Protein AF-A0A438CST8-F1 (afdb_monomer_lite)

Sequence (110 aa):
MMNRGGGPSGIIVVIDRVPDASHPIHGHYKLYILYFTDLRLNQPRYATLPNIMKAKSKVIKKFIPQELNVDIKFDLEVVQVTEPPKRKAGVIVSSVDELIDKLKNEAHVI

InterPro domains:
  IPR012255 Electron transfer flavoprotein, beta subunit [PTHR21294] (37-109)
  IPR014729 Rossmann-like alpha/beta/alpha sandwich fold [G3DSA:3.40.50.620] (28-108)

Radius of gyration: 27.05 Å; chains: 1; bounding box: 56×68×62 Å

Organism: Vitis vinifera (NCBI:txid29760)

Structure (mmCIF, N/CA/C/O backbone):
data_AF-A0A438CST8-F1
#
_entry.id   AF-A0A438CST8-F1
#
loop_
_atom_site.group_PDB
_atom_site.id
_atom_site.type_symbol
_atom_site.label_atom_id
_atom_site.label_alt_id
_atom_site.label_comp_id
_atom_site.label_asym_id
_atom_site.label_entity_id
_atom_site.label_seq_id
_atom_site.pdbx_PDB_ins_code
_atom_site.Cartn_x
_atom_site.Cartn_y
_atom_site.Cartn_z
_atom_site.occupancy
_atom_site.B_iso_or_equiv
_atom_site.auth_seq_id
_atom_site.auth_comp_id
_atom_site.auth_asym_id
_atom_site.auth_atom_id
_atom_site.pdbx_PDB_model_num
ATOM 1 N N . MET A 1 1 ? -28.131 49.449 -5.131 1.00 43.31 1 MET A N 1
ATOM 2 C CA . MET A 1 1 ? -28.987 48.433 -4.489 1.00 43.31 1 MET A CA 1
ATOM 3 C C . MET A 1 1 ? -28.836 47.127 -5.265 1.00 43.31 1 MET A C 1
ATOM 5 O O . MET A 1 1 ? -29.626 46.854 -6.150 1.00 43.31 1 MET A O 1
ATOM 9 N N . MET A 1 2 ? -27.774 46.359 -5.000 1.00 39.09 2 MET A N 1
ATOM 10 C CA . MET A 1 2 ? -27.639 44.980 -5.485 1.00 39.09 2 MET A CA 1
ATOM 11 C C . MET A 1 2 ? -27.112 44.139 -4.329 1.00 39.09 2 MET A C 1
ATOM 13 O O . MET A 1 2 ? -26.002 44.329 -3.836 1.00 39.09 2 MET A O 1
ATOM 17 N N . ASN A 1 3 ? -28.003 43.283 -3.860 1.00 36.22 3 ASN A N 1
ATOM 18 C CA . ASN A 1 3 ? -27.911 42.480 -2.662 1.00 36.22 3 ASN A CA 1
ATOM 19 C C . ASN A 1 3 ? -26.901 41.345 -2.908 1.00 36.22 3 ASN A C 1
ATOM 21 O O . ASN A 1 3 ? -27.216 40.389 -3.615 1.00 36.22 3 ASN A O 1
ATOM 25 N N . ARG A 1 4 ? -25.675 41.443 -2.371 1.00 46.41 4 ARG A N 1
ATOM 26 C CA . ARG A 1 4 ? -24.790 40.271 -2.280 1.00 46.41 4 ARG A CA 1
ATOM 27 C C . ARG A 1 4 ? -25.278 39.440 -1.101 1.00 46.41 4 ARG A C 1
ATOM 29 O O . ARG A 1 4 ? -24.861 39.656 0.032 1.00 46.41 4 ARG A O 1
ATOM 36 N N . GLY A 1 5 ? -26.229 38.556 -1.392 1.00 35.47 5 GLY A N 1
ATOM 37 C CA . GLY A 1 5 ? -26.762 37.597 -0.439 1.00 35.47 5 GLY A CA 1
ATOM 38 C C . GLY A 1 5 ? -25.631 36.797 0.199 1.00 35.47 5 GLY A C 1
ATOM 39 O O . GLY A 1 5 ? -24.718 36.333 -0.487 1.00 35.47 5 GLY A O 1
ATOM 40 N N . GLY A 1 6 ? -25.699 36.668 1.523 1.00 44.12 6 GLY A N 1
ATOM 41 C CA . GLY A 1 6 ? -24.841 35.780 2.289 1.00 44.12 6 GLY A CA 1
ATOM 42 C C . GLY A 1 6 ? -25.015 34.347 1.798 1.00 44.12 6 GLY A C 1
ATOM 43 O O . GLY A 1 6 ? -26.040 33.716 2.047 1.00 44.12 6 GLY A O 1
ATOM 44 N N . GLY A 1 7 ? -24.018 33.851 1.068 1.00 41.56 7 GLY A N 1
ATOM 45 C CA . GLY A 1 7 ? -23.867 32.429 0.791 1.00 41.56 7 GLY A CA 1
ATOM 46 C C . GLY A 1 7 ? -23.420 31.700 2.061 1.00 41.56 7 GLY A C 1
ATOM 47 O O . GLY A 1 7 ? -22.766 32.311 2.910 1.00 41.56 7 GLY A O 1
ATOM 48 N N . PRO A 1 8 ? -23.779 30.417 2.229 1.00 43.62 8 PRO A N 1
ATOM 49 C CA . PRO A 1 8 ? -23.496 29.688 3.454 1.00 43.62 8 PRO A CA 1
ATOM 50 C C . PRO A 1 8 ? -21.989 29.678 3.713 1.00 43.62 8 PRO A C 1
ATOM 52 O O . PRO A 1 8 ? -21.201 29.335 2.834 1.00 43.62 8 PRO A O 1
ATOM 55 N N . SER A 1 9 ? -21.616 30.027 4.941 1.00 42.53 9 SER A N 1
ATOM 56 C CA . SER A 1 9 ? -20.288 29.916 5.550 1.00 42.53 9 SER A CA 1
ATOM 57 C C . SER A 1 9 ? -19.856 28.447 5.697 1.00 42.53 9 SER A C 1
ATOM 59 O O . SER A 1 9 ? -19.528 27.967 6.779 1.00 42.53 9 SER A O 1
ATOM 61 N N . GLY A 1 10 ? -19.917 27.688 4.604 1.00 50.03 10 GLY A N 1
ATOM 62 C CA . GLY A 1 10 ? -19.466 26.310 4.522 1.00 50.03 10 GLY A CA 1
ATOM 63 C C . GLY A 1 10 ? -18.013 26.270 4.076 1.00 50.03 10 GLY A C 1
ATOM 64 O O . GLY A 1 10 ? -17.657 26.861 3.061 1.00 50.03 10 GLY A O 1
ATOM 65 N N . ILE A 1 11 ? -17.176 25.556 4.823 1.00 51.94 11 ILE A N 1
ATOM 66 C CA . ILE A 1 11 ? -15.811 25.220 4.415 1.00 51.94 11 ILE A CA 1
ATOM 67 C C . ILE A 1 11 ? -15.907 24.405 3.117 1.00 51.94 11 ILE A C 1
ATOM 69 O O . ILE A 1 11 ? -16.395 23.274 3.127 1.00 51.94 11 ILE A O 1
ATOM 73 N N . ILE A 1 12 ? -15.488 24.997 1.999 1.00 54.03 12 ILE A N 1
ATOM 74 C CA . ILE A 1 12 ? -15.359 24.314 0.711 1.00 54.03 12 ILE A CA 1
ATOM 75 C C . ILE A 1 12 ? -13.980 23.660 0.689 1.00 54.03 12 ILE A C 1
ATOM 77 O O . ILE A 1 12 ? -12.970 24.348 0.828 1.00 54.03 12 ILE A O 1
ATOM 81 N N . VAL A 1 13 ? -13.935 22.340 0.512 1.00 60.34 13 VAL A N 1
ATOM 82 C CA . VAL A 1 13 ? -12.678 21.605 0.324 1.00 60.34 13 VAL A CA 1
ATOM 83 C C . VAL A 1 13 ? -12.491 21.383 -1.175 1.00 60.34 13 VAL A C 1
ATOM 85 O O . VAL A 1 13 ? -13.360 20.801 -1.826 1.00 60.34 13 VAL A O 1
ATOM 88 N N . VAL A 1 14 ? -11.387 21.897 -1.720 1.00 59.69 14 VAL A N 1
ATOM 89 C CA . VAL A 1 14 ? -10.975 21.680 -3.115 1.00 59.69 14 VAL A CA 1
ATOM 90 C C . VAL A 1 14 ? -10.050 20.475 -3.143 1.00 59.69 14 VAL A C 1
ATOM 92 O O . VAL A 1 14 ? -9.110 20.407 -2.352 1.00 59.69 14 VAL A O 1
ATOM 95 N N . ILE A 1 15 ? -10.345 19.512 -4.01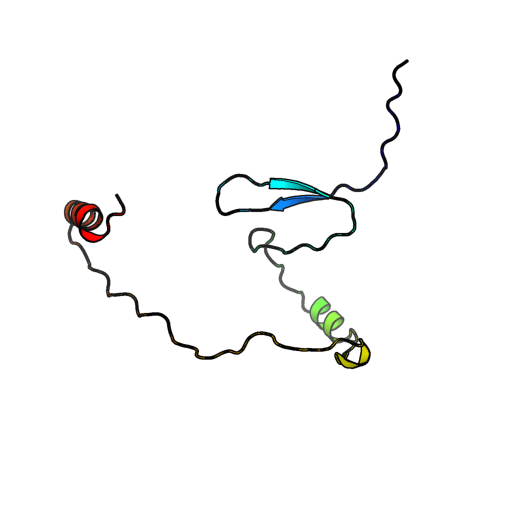3 1.00 67.06 15 ILE A N 1
ATOM 96 C CA . ILE A 1 15 ? -9.544 18.294 -4.149 1.00 67.06 15 ILE A CA 1
ATOM 97 C C . ILE A 1 15 ? -9.284 18.032 -5.615 1.00 67.06 15 ILE A C 1
ATOM 99 O O . ILE A 1 15 ? -10.224 17.957 -6.411 1.00 67.06 15 ILE A O 1
ATOM 103 N N . ASP A 1 16 ? -8.010 17.810 -5.911 1.00 64.75 16 ASP A N 1
ATOM 104 C CA . ASP A 1 16 ? -7.533 17.474 -7.237 1.00 64.75 16 ASP A CA 1
ATOM 105 C C . ASP A 1 16 ? -7.496 15.959 -7.396 1.00 64.75 16 ASP A C 1
ATOM 107 O O . ASP A 1 16 ? -6.772 15.249 -6.690 1.00 64.75 16 ASP A O 1
ATOM 111 N N . ARG A 1 17 ? -8.289 15.445 -8.338 1.00 65.62 17 ARG A N 1
ATOM 112 C CA . ARG A 1 17 ? -8.091 14.081 -8.837 1.00 65.62 17 ARG A CA 1
ATOM 113 C C . ARG A 1 17 ? -7.062 14.116 -9.953 1.00 65.62 17 ARG A C 1
ATOM 115 O O . ARG A 1 17 ? -7.153 14.967 -10.836 1.00 65.62 17 ARG A O 1
ATOM 122 N N . VAL A 1 18 ? -6.134 13.164 -9.931 1.00 62.09 18 VAL A N 1
ATOM 123 C CA . VAL A 1 18 ? -5.123 12.987 -10.976 1.00 62.09 18 VAL A CA 1
ATOM 124 C C . VAL A 1 18 ? -5.538 11.815 -11.871 1.00 62.09 18 VAL A C 1
ATOM 126 O O . VAL A 1 18 ? -5.250 10.671 -11.526 1.00 62.09 18 VAL A O 1
ATOM 129 N N . PRO A 1 19 ? -6.255 12.050 -12.983 1.00 64.12 19 PRO A N 1
ATOM 130 C CA . PRO A 1 19 ? -6.379 11.054 -14.041 1.00 64.12 19 PRO A CA 1
ATOM 131 C C . PRO A 1 19 ? -5.065 10.944 -14.833 1.00 64.12 19 PRO A C 1
ATOM 133 O O . PRO A 1 19 ? -4.218 11.838 -14.775 1.00 64.12 19 PRO A O 1
ATOM 136 N N . ASP A 1 20 ? -4.926 9.877 -15.622 1.00 61.09 20 ASP A N 1
ATOM 137 C CA . ASP A 1 20 ? -3.741 9.565 -16.442 1.00 61.09 20 ASP A CA 1
ATOM 138 C C . ASP A 1 20 ? -3.327 10.672 -17.441 1.00 61.09 20 ASP A C 1
ATOM 140 O O . ASP A 1 20 ? -2.235 10.623 -18.003 1.00 61.09 20 ASP A O 1
ATOM 144 N N . ALA A 1 21 ? -4.149 11.709 -17.637 1.00 53.53 21 ALA A N 1
ATOM 145 C CA . ALA A 1 21 ? -3.878 12.832 -18.527 1.00 53.53 21 ALA A CA 1
ATOM 146 C C . ALA A 1 21 ? -3.952 14.181 -17.790 1.00 53.53 21 ALA A C 1
ATOM 148 O O . ALA A 1 21 ? -5.038 14.711 -17.584 1.00 53.53 21 ALA A O 1
ATOM 149 N N . SER A 1 22 ? -2.771 14.696 -17.418 1.00 55.72 22 SER A N 1
ATOM 150 C CA . SER A 1 22 ? -2.297 16.098 -17.280 1.00 55.72 22 SER A CA 1
ATOM 151 C C . SER A 1 22 ? -3.154 17.223 -16.666 1.00 55.72 22 SER A C 1
ATOM 153 O O . SER A 1 22 ? -2.586 18.267 -16.351 1.00 55.72 22 SER A O 1
ATOM 155 N N . HIS A 1 23 ? -4.456 17.065 -16.445 1.00 57.12 23 HIS A N 1
ATOM 156 C CA . HIS A 1 23 ? -5.338 18.120 -15.956 1.00 57.12 23 HIS A CA 1
ATOM 157 C C . HIS A 1 23 ? -5.975 17.701 -14.628 1.00 57.12 23 HIS A C 1
ATOM 159 O O . HIS A 1 23 ? -6.839 16.819 -14.617 1.00 57.12 23 HIS A O 1
ATOM 165 N N . PRO A 1 24 ? -5.577 18.321 -13.500 1.00 61.91 24 PRO A N 1
ATOM 166 C CA . PRO A 1 24 ? -6.266 18.109 -12.240 1.00 61.91 24 PRO A CA 1
ATOM 167 C C . PRO A 1 24 ? -7.713 18.592 -12.364 1.00 61.91 24 PRO A C 1
ATOM 169 O O . PRO A 1 24 ? -7.990 19.744 -12.716 1.00 61.91 24 PRO A O 1
ATOM 172 N N . ILE A 1 25 ? -8.651 17.687 -12.091 1.00 64.06 25 ILE A N 1
ATOM 173 C CA . ILE A 1 25 ? -10.071 18.026 -12.047 1.00 64.06 25 ILE A CA 1
ATOM 174 C C . ILE A 1 25 ? -10.341 18.596 -10.658 1.00 64.06 25 ILE A C 1
ATOM 176 O O . ILE A 1 25 ? -10.328 17.855 -9.672 1.00 64.06 25 ILE A O 1
ATOM 180 N N . HIS A 1 26 ? -10.590 19.902 -10.598 1.00 65.38 26 HIS A N 1
ATOM 181 C CA . HIS A 1 26 ? -10.902 20.603 -9.360 1.00 65.38 26 HIS A CA 1
ATOM 182 C C . HIS A 1 26 ? -12.383 20.405 -9.038 1.00 65.38 26 HIS A C 1
ATOM 184 O O . HIS A 1 26 ? -13.262 20.933 -9.723 1.00 65.38 26 HIS A O 1
ATOM 190 N N . GLY A 1 27 ? -12.673 19.623 -8.002 1.00 67.69 27 GLY A N 1
ATOM 191 C CA . GLY A 1 27 ? -14.031 19.481 -7.486 1.00 67.69 27 GLY A CA 1
ATOM 192 C C . GLY A 1 27 ? -14.239 20.341 -6.245 1.00 67.69 27 GLY A C 1
ATOM 193 O O . GLY A 1 27 ? -13.449 20.272 -5.304 1.00 67.69 27 GLY A O 1
ATOM 194 N N . HIS A 1 28 ? -15.317 21.125 -6.225 1.00 71.38 28 HIS A N 1
ATOM 195 C CA . HIS A 1 28 ? -15.813 21.754 -5.005 1.00 71.38 28 HIS A CA 1
ATOM 196 C C . HIS A 1 28 ? -16.796 20.818 -4.338 1.00 71.38 28 HIS A C 1
ATOM 198 O O . HIS A 1 28 ? -17.794 20.426 -4.947 1.00 71.38 28 HIS A O 1
ATOM 204 N N . TYR A 1 29 ? -16.549 20.507 -3.073 1.00 73.75 29 TYR A N 1
ATOM 205 C CA . TYR A 1 29 ? -17.431 19.600 -2.383 1.00 73.75 29 TYR A CA 1
ATOM 206 C C . TYR A 1 29 ? -17.783 20.033 -0.954 1.00 73.75 29 TYR A C 1
ATOM 208 O O . TYR A 1 29 ? -17.048 20.767 -0.290 1.00 73.75 29 TYR A O 1
ATOM 216 N N . LYS A 1 30 ? -18.956 19.578 -0.494 1.00 75.62 30 LYS A N 1
ATOM 217 C CA . LYS A 1 30 ? -19.534 19.881 0.823 1.00 75.62 30 LYS A CA 1
ATOM 218 C C . LYS A 1 30 ? -19.030 18.882 1.869 1.00 75.62 30 LYS A C 1
ATOM 220 O O . LYS A 1 30 ? -18.963 17.705 1.578 1.00 75.62 30 LYS A O 1
ATOM 225 N N . LEU A 1 31 ? -18.766 19.346 3.090 1.00 75.06 31 LEU A N 1
ATOM 226 C CA . LEU A 1 31 ? -18.019 18.703 4.191 1.00 75.06 31 LEU A CA 1
ATOM 227 C C . LEU A 1 31 ? -18.105 17.165 4.415 1.00 75.06 31 LEU A C 1
ATOM 229 O O . LEU A 1 31 ? -17.158 16.608 4.962 1.00 75.06 31 LEU A O 1
ATOM 233 N N . TYR A 1 32 ? -19.175 16.460 4.029 1.00 80.19 32 TYR A N 1
ATOM 234 C CA . TYR A 1 32 ? -19.325 15.013 4.264 1.00 80.19 32 TYR A CA 1
ATOM 235 C C . TYR A 1 32 ? -19.046 14.194 3.005 1.00 80.19 32 TYR A C 1
ATOM 237 O O . TYR A 1 32 ? -19.925 14.056 2.154 1.00 80.19 32 TYR A O 1
ATOM 245 N N . ILE A 1 33 ? -17.822 13.666 2.883 1.00 82.31 33 ILE A N 1
ATOM 246 C CA . ILE A 1 33 ? -17.353 12.969 1.674 1.00 82.31 33 ILE A CA 1
ATOM 247 C C . ILE A 1 33 ? -16.359 11.875 2.024 1.00 82.31 33 ILE A C 1
ATOM 249 O O . ILE A 1 33 ? -15.580 11.998 2.968 1.00 82.31 33 ILE A O 1
ATOM 253 N N . LEU A 1 34 ? -16.375 10.826 1.208 1.00 77.81 34 LEU A N 1
ATOM 254 C CA . LEU A 1 34 ? -15.371 9.777 1.186 1.00 77.81 34 LEU A CA 1
ATOM 255 C C . LEU A 1 34 ? -14.241 10.130 0.206 1.00 77.81 34 LEU A C 1
ATOM 257 O O . LEU A 1 34 ? -14.492 10.362 -0.978 1.00 77.81 34 LEU A O 1
ATOM 261 N N . TYR A 1 35 ? -12.999 10.120 0.688 1.00 81.56 35 TYR A N 1
ATOM 262 C CA . TYR A 1 35 ? -11.812 10.390 -0.123 1.00 81.56 35 TYR A CA 1
ATOM 263 C C . TYR A 1 35 ? -10.901 9.166 -0.188 1.00 81.56 35 TYR A C 1
ATOM 265 O O . TYR A 1 35 ? -10.655 8.514 0.825 1.00 81.56 35 TYR A O 1
ATOM 273 N N . PHE A 1 36 ? -10.356 8.907 -1.374 1.00 79.25 36 PHE A N 1
ATOM 274 C CA . PHE A 1 36 ? -9.232 7.998 -1.577 1.00 79.25 36 PHE A CA 1
ATOM 275 C C . PHE A 1 36 ? -7.985 8.844 -1.816 1.00 79.25 36 PHE A C 1
ATOM 277 O O . PHE A 1 36 ? -8.026 9.801 -2.589 1.00 79.25 36 PHE A O 1
ATOM 284 N N . THR A 1 37 ? -6.895 8.528 -1.122 1.00 83.50 37 THR A N 1
ATOM 285 C CA . THR A 1 37 ? -5.643 9.285 -1.212 1.00 83.50 37 THR A CA 1
ATOM 286 C C . THR A 1 37 ? -4.646 8.556 -2.097 1.00 83.50 37 THR A C 1
ATOM 288 O O . THR A 1 37 ? -4.373 7.380 -1.865 1.00 83.50 37 THR A O 1
ATOM 291 N N . ASP A 1 38 ? -4.078 9.268 -3.067 1.00 83.81 38 ASP A N 1
ATOM 292 C CA . ASP A 1 38 ? -2.953 8.793 -3.873 1.00 83.81 38 ASP A CA 1
ATOM 293 C C . ASP A 1 38 ? -1.602 9.079 -3.185 1.00 83.81 38 ASP A C 1
ATOM 295 O O . ASP A 1 38 ? -1.504 9.943 -2.307 1.00 83.81 38 ASP A O 1
ATOM 299 N N . LEU A 1 39 ? -0.543 8.380 -3.602 1.00 85.31 39 LEU A N 1
ATOM 300 C CA . LEU A 1 39 ? 0.818 8.535 -3.073 1.00 85.31 39 LEU A CA 1
ATOM 301 C C . LEU A 1 39 ? 1.389 9.947 -3.249 1.00 85.31 39 LEU A C 1
ATOM 303 O O . LEU A 1 39 ? 2.224 10.376 -2.456 1.00 85.31 39 LEU A O 1
ATOM 307 N N . ARG A 1 40 ? 0.951 10.687 -4.271 1.00 83.50 40 ARG A N 1
ATOM 308 C CA . ARG A 1 40 ? 1.452 12.042 -4.557 1.00 83.50 40 ARG A CA 1
ATOM 309 C C . ARG A 1 40 ? 0.923 13.101 -3.585 1.00 83.50 40 ARG A C 1
ATOM 311 O O . ARG A 1 40 ? 1.362 14.245 -3.648 1.00 83.50 40 ARG A O 1
ATOM 318 N N . LEU A 1 41 ? -0.004 12.736 -2.696 1.00 85.62 41 LEU A N 1
ATOM 319 C CA . LEU A 1 41 ? -0.647 13.671 -1.776 1.00 85.62 41 LEU A CA 1
ATOM 320 C C . LEU A 1 41 ? 0.306 14.190 -0.691 1.00 85.62 41 LEU A C 1
ATOM 322 O O . LEU A 1 41 ? 0.286 15.376 -0.369 1.00 85.62 41 LEU A O 1
ATOM 326 N N . ASN A 1 42 ? 1.096 13.309 -0.074 1.00 87.81 42 ASN A N 1
ATOM 327 C CA . ASN A 1 42 ? 2.026 13.686 0.987 1.00 87.81 42 ASN A CA 1
ATOM 328 C C . ASN A 1 42 ? 3.183 12.687 1.129 1.00 87.81 42 ASN A C 1
ATOM 330 O O . ASN A 1 42 ? 3.160 11.589 0.584 1.00 87.81 42 ASN A O 1
ATOM 334 N N . GLN A 1 43 ? 4.191 13.073 1.911 1.00 89.31 43 GLN A N 1
ATOM 335 C CA . GLN A 1 43 ? 5.214 12.159 2.413 1.00 89.31 43 GLN A CA 1
ATOM 336 C C . GLN A 1 43 ? 4.868 11.778 3.863 1.00 89.31 43 GLN A C 1
ATOM 338 O O . GLN A 1 43 ? 4.853 12.660 4.731 1.00 89.31 43 GLN A O 1
ATOM 343 N N . PRO A 1 44 ? 4.566 10.499 4.161 1.00 91.94 44 PRO A N 1
ATOM 344 C CA . PRO A 1 44 ? 4.215 10.076 5.512 1.00 91.94 44 PRO A CA 1
ATOM 345 C C . PRO A 1 44 ? 5.347 10.354 6.508 1.00 91.94 44 PRO A C 1
ATOM 347 O O . PRO A 1 44 ? 6.497 9.979 6.290 1.00 91.94 44 PRO A O 1
ATOM 350 N N . ARG A 1 45 ? 5.023 10.994 7.636 1.00 94.00 45 ARG A N 1
ATOM 351 C CA . ARG A 1 45 ? 6.003 11.261 8.701 1.00 94.00 45 ARG A CA 1
ATOM 352 C C . ARG A 1 45 ? 6.307 10.008 9.523 1.00 94.00 45 ARG A C 1
ATOM 354 O O . ARG A 1 45 ? 5.406 9.224 9.822 1.00 94.00 45 ARG A O 1
ATOM 361 N N . TYR A 1 46 ? 7.541 9.894 10.009 1.00 94.00 46 TYR A N 1
ATOM 362 C CA . TYR A 1 46 ? 7.897 8.884 11.006 1.00 94.00 46 TYR A CA 1
ATOM 363 C C . TYR A 1 46 ? 7.204 9.160 12.346 1.00 94.00 46 TYR A C 1
ATOM 365 O O . TYR A 1 46 ? 7.189 10.287 12.850 1.00 94.00 46 TYR A O 1
ATOM 373 N N . ALA A 1 47 ? 6.617 8.120 12.938 1.00 93.06 47 ALA A N 1
ATOM 374 C CA . ALA A 1 47 ? 6.028 8.208 14.266 1.00 93.06 47 ALA A CA 1
ATOM 375 C C . ALA A 1 47 ? 7.132 8.252 15.332 1.00 93.06 47 ALA A C 1
ATOM 377 O O . ALA A 1 47 ? 8.029 7.415 15.353 1.00 93.06 47 ALA A O 1
ATOM 378 N N . THR A 1 48 ? 7.053 9.214 16.250 1.00 94.06 48 THR A N 1
ATOM 379 C CA . THR A 1 48 ? 7.992 9.304 17.373 1.00 94.06 48 THR A CA 1
ATOM 380 C C . THR A 1 48 ? 7.693 8.227 18.420 1.00 94.06 48 THR A C 1
ATOM 382 O O . THR A 1 48 ? 6.534 7.858 18.629 1.00 94.06 48 THR A O 1
ATOM 385 N N . LEU A 1 49 ? 8.722 7.757 19.134 1.00 93.00 49 LEU A N 1
ATOM 386 C CA . LEU A 1 49 ? 8.578 6.745 20.192 1.00 93.00 49 LEU A CA 1
ATOM 387 C C . LEU A 1 49 ? 7.484 7.086 21.233 1.00 93.00 49 LEU A C 1
ATOM 389 O O . LEU A 1 49 ? 6.675 6.206 21.540 1.00 93.00 49 LEU A O 1
ATOM 393 N N . PRO A 1 50 ? 7.346 8.343 21.712 1.00 93.31 50 PRO A N 1
ATOM 394 C CA . PRO A 1 50 ? 6.252 8.714 22.611 1.00 93.31 50 PRO A CA 1
ATOM 395 C C . PRO A 1 50 ? 4.860 8.526 21.993 1.00 93.31 50 PRO A C 1
ATOM 397 O O . PRO A 1 50 ? 3.926 8.112 22.681 1.00 93.31 50 PRO A O 1
ATOM 400 N N . ASN A 1 51 ? 4.702 8.804 20.695 1.00 93.88 51 ASN A N 1
ATOM 401 C CA . ASN A 1 51 ? 3.431 8.619 19.994 1.00 93.88 51 ASN A CA 1
ATOM 402 C C . ASN A 1 51 ? 3.108 7.137 19.785 1.00 93.88 5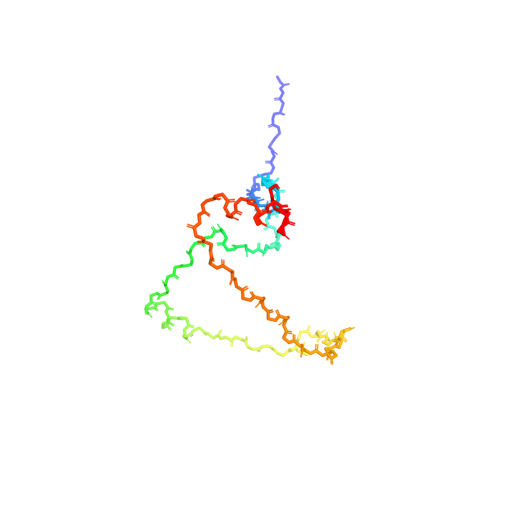1 ASN A C 1
ATOM 404 O O . ASN A 1 51 ? 1.943 6.757 19.889 1.00 93.88 51 ASN A O 1
ATOM 408 N N . ILE A 1 52 ? 4.125 6.301 19.565 1.00 93.81 52 ILE A N 1
ATOM 409 C CA . ILE A 1 52 ? 3.968 4.845 19.459 1.00 93.81 52 ILE A CA 1
ATOM 410 C C . ILE A 1 52 ? 3.492 4.261 20.798 1.00 93.81 52 ILE A C 1
ATOM 412 O O . ILE A 1 52 ? 2.527 3.498 20.823 1.00 93.81 52 ILE A O 1
ATOM 416 N N . MET A 1 53 ? 4.093 4.670 21.922 1.00 94.75 53 MET A N 1
ATOM 417 C CA . MET A 1 53 ? 3.654 4.236 23.258 1.00 94.75 53 MET A CA 1
ATOM 418 C C . MET A 1 53 ? 2.213 4.670 23.557 1.00 94.75 53 MET A C 1
ATOM 420 O O . MET A 1 53 ? 1.398 3.850 23.976 1.00 94.75 53 MET A O 1
ATOM 424 N N . LYS A 1 54 ? 1.859 5.928 23.257 1.00 91.81 54 LYS A N 1
ATOM 425 C CA . LYS A 1 54 ? 0.478 6.426 23.394 1.00 91.81 54 LYS A CA 1
ATOM 426 C C . LYS A 1 54 ? -0.515 5.658 22.521 1.00 91.81 54 LYS A C 1
ATOM 428 O O . LYS A 1 54 ? -1.634 5.414 22.958 1.00 91.81 54 LYS A O 1
ATOM 433 N N . ALA A 1 55 ? -0.134 5.303 21.294 1.00 92.00 55 ALA A N 1
ATOM 434 C CA . ALA A 1 55 ? -0.987 4.537 20.390 1.00 92.00 55 ALA A CA 1
ATOM 435 C C . ALA A 1 55 ? -1.217 3.108 20.897 1.00 92.00 55 ALA A C 1
ATOM 437 O O . ALA A 1 55 ? -2.348 2.635 20.838 1.00 92.00 55 ALA A O 1
ATOM 438 N N . LYS A 1 56 ? -0.190 2.457 21.461 1.00 88.56 56 LYS A N 1
ATOM 439 C CA . LYS A 1 56 ? -0.311 1.114 22.051 1.00 88.56 56 LYS A CA 1
ATOM 440 C C . LYS A 1 56 ? -1.286 1.075 23.231 1.00 88.56 56 LYS A C 1
ATOM 442 O O . LYS A 1 56 ? -1.997 0.092 23.398 1.00 88.56 56 LYS A O 1
ATOM 447 N N . SER A 1 57 ? -1.340 2.140 24.026 1.00 90.50 57 SER A N 1
ATOM 448 C CA . SER A 1 57 ? -2.266 2.237 25.160 1.00 90.50 57 SER A CA 1
ATOM 449 C C . SER A 1 57 ? -3.712 2.559 24.760 1.00 90.50 57 SER A C 1
ATOM 451 O O . SER A 1 57 ? -4.598 2.503 25.611 1.00 90.50 57 SER A O 1
ATOM 453 N N . LYS A 1 58 ? -3.988 2.918 23.496 1.00 91.56 58 LYS A N 1
ATOM 454 C CA . LYS A 1 58 ? -5.363 3.151 23.032 1.00 91.56 58 LYS A CA 1
ATOM 455 C C . LYS A 1 58 ? -6.077 1.817 22.838 1.00 91.56 58 LYS A C 1
ATOM 457 O O . LYS A 1 58 ? -5.587 0.931 22.145 1.00 91.56 58 LYS A O 1
ATOM 462 N N . VAL A 1 59 ? -7.270 1.703 23.413 1.00 91.44 59 VAL A N 1
ATOM 463 C CA . VAL A 1 59 ? -8.114 0.514 23.264 1.00 91.44 59 VAL A CA 1
ATOM 464 C C . VAL A 1 59 ? -8.617 0.419 21.823 1.00 91.44 59 VAL A C 1
ATOM 466 O O . VAL A 1 59 ? -9.300 1.320 21.336 1.00 91.44 59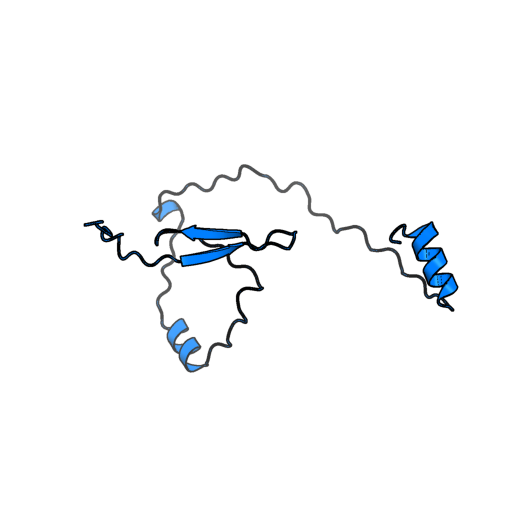 VAL A O 1
ATOM 469 N N . ILE A 1 60 ? -8.302 -0.690 21.152 1.00 90.69 60 ILE A N 1
ATOM 470 C CA . ILE A 1 60 ? -8.828 -1.025 19.826 1.00 90.69 60 ILE A CA 1
ATOM 471 C C . ILE A 1 60 ? -10.074 -1.883 20.029 1.00 90.69 60 ILE A C 1
ATOM 473 O O . ILE A 1 60 ? -9.981 -3.025 20.481 1.00 90.69 60 ILE A O 1
ATOM 477 N N . LYS A 1 61 ? -11.245 -1.333 19.698 1.00 91.06 61 LYS A N 1
ATOM 478 C CA . LYS A 1 61 ? -12.491 -2.104 19.682 1.00 91.06 61 LYS A CA 1
ATOM 479 C C . LYS A 1 61 ? -12.459 -3.056 18.490 1.00 91.06 61 LYS A C 1
ATOM 481 O O . LYS A 1 61 ? -12.255 -2.618 17.361 1.00 91.06 61 LYS A O 1
ATOM 486 N N . LYS A 1 62 ? -12.634 -4.347 18.754 1.00 88.94 62 LYS A N 1
ATOM 487 C CA . LYS A 1 62 ? -12.807 -5.367 17.722 1.00 88.94 62 LYS A CA 1
ATOM 488 C C . LYS A 1 62 ? -14.299 -5.611 17.582 1.00 88.94 62 LYS A C 1
ATOM 490 O O . LYS A 1 62 ? -14.955 -5.809 18.595 1.00 88.94 62 LYS A O 1
ATOM 495 N N . PHE A 1 63 ? -14.782 -5.577 16.351 1.00 90.06 63 PHE A N 1
ATOM 496 C CA . PHE A 1 63 ? -16.156 -5.913 16.020 1.00 90.06 63 PHE A CA 1
ATOM 497 C C . PHE A 1 63 ? -16.139 -7.112 15.089 1.00 90.06 63 PHE A C 1
ATOM 499 O O . PHE A 1 63 ? -15.274 -7.193 14.208 1.00 90.06 63 PHE A O 1
ATOM 506 N N . ILE A 1 64 ? -17.080 -8.027 15.283 1.00 89.38 64 ILE A N 1
ATOM 507 C CA . 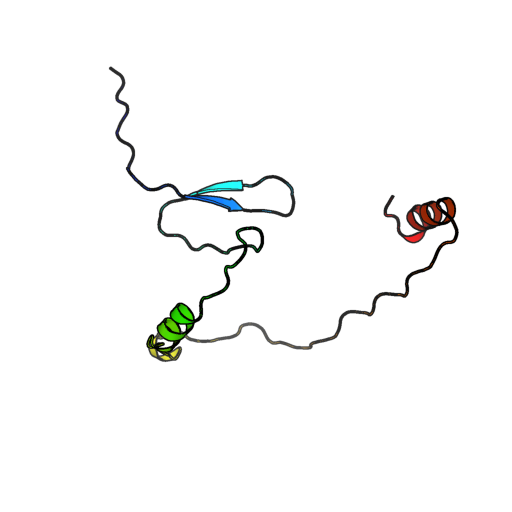ILE A 1 64 ? -17.362 -9.060 14.286 1.00 89.38 64 ILE A CA 1
ATOM 508 C C . ILE A 1 64 ? -18.466 -8.557 13.342 1.00 89.38 64 ILE A C 1
ATOM 510 O O . ILE A 1 64 ? -19.344 -7.813 13.781 1.00 89.38 64 ILE A O 1
ATOM 514 N N . PRO A 1 65 ? -18.463 -8.938 12.054 1.00 87.25 65 PRO A N 1
ATOM 515 C CA . PRO A 1 65 ? -19.482 -8.503 11.087 1.00 87.25 65 PRO A CA 1
ATOM 516 C C . PRO A 1 65 ? -20.930 -8.718 11.563 1.00 87.25 65 PRO A C 1
ATOM 518 O O . PRO A 1 65 ? -21.808 -7.899 11.294 1.00 87.25 65 PRO A O 1
ATOM 521 N N . GLN A 1 66 ? -21.159 -9.775 12.347 1.00 87.31 66 GLN A N 1
ATOM 522 C CA . GLN A 1 66 ? -22.447 -10.136 12.936 1.00 87.31 66 GLN A CA 1
ATOM 523 C C . GLN A 1 66 ? -22.954 -9.086 13.937 1.00 87.31 66 GLN A C 1
ATOM 525 O O . GLN A 1 66 ? -24.151 -8.823 13.979 1.00 87.31 66 GLN A O 1
ATOM 530 N N . GLU A 1 67 ? -22.065 -8.434 14.695 1.00 90.31 67 GLU A N 1
ATOM 531 C CA . GLU A 1 67 ? -22.427 -7.337 15.612 1.00 90.31 67 GLU A CA 1
ATOM 532 C C . GLU A 1 67 ? -22.909 -6.090 14.859 1.00 90.31 67 GLU A C 1
ATOM 534 O O . GLU A 1 67 ? -23.621 -5.259 15.421 1.00 90.31 67 GLU A O 1
ATOM 539 N N . LEU A 1 68 ? -22.535 -5.961 13.583 1.00 89.31 68 LEU A N 1
ATOM 540 C CA . LEU A 1 68 ? -22.922 -4.856 12.708 1.00 89.31 68 LEU A CA 1
ATOM 541 C C . LEU A 1 68 ? -24.092 -5.215 11.778 1.00 89.31 68 LEU A C 1
ATOM 543 O O . LEU A 1 68 ? -24.493 -4.377 10.975 1.00 89.31 68 LEU A O 1
ATOM 547 N N . ASN A 1 69 ? -24.651 -6.429 11.887 1.00 88.12 69 ASN A N 1
ATOM 548 C CA . ASN A 1 69 ? -25.676 -6.965 10.983 1.00 88.12 69 ASN A CA 1
ATOM 549 C C . ASN A 1 69 ? -25.266 -6.905 9.496 1.00 88.12 69 ASN A C 1
ATOM 551 O O . ASN A 1 69 ? -26.104 -6.671 8.624 1.00 88.12 69 ASN A O 1
ATOM 555 N N . VAL A 1 70 ? -23.974 -7.097 9.205 1.00 89.06 70 VAL A N 1
ATOM 556 C CA . VAL A 1 70 ? -23.437 -7.115 7.837 1.00 89.06 70 VAL A CA 1
ATOM 557 C C . VAL A 1 70 ? -23.176 -8.558 7.405 1.00 89.06 70 VAL A C 1
ATOM 559 O O . VAL A 1 70 ? -22.454 -9.291 8.080 1.00 89.06 70 VAL A O 1
ATOM 562 N N . ASP A 1 71 ? -23.743 -8.949 6.263 1.00 87.19 71 ASP A N 1
ATOM 563 C CA . ASP A 1 71 ? -23.504 -10.244 5.618 1.00 87.19 71 ASP A CA 1
ATOM 564 C C . ASP A 1 71 ? -22.300 -10.151 4.668 1.00 87.19 71 ASP A C 1
ATOM 566 O O . ASP A 1 71 ? -22.184 -9.200 3.892 1.00 87.19 71 ASP A O 1
ATOM 570 N N . ILE A 1 72 ? -21.397 -11.131 4.731 1.00 86.69 72 ILE A N 1
ATOM 571 C CA . ILE A 1 72 ? -20.207 -11.201 3.873 1.00 86.69 72 ILE A CA 1
ATOM 572 C C . ILE A 1 72 ? -20.448 -12.304 2.848 1.00 86.69 72 ILE A C 1
ATOM 574 O O . ILE A 1 72 ? -20.103 -13.465 3.065 1.00 86.69 72 ILE A O 1
ATOM 578 N N . LYS A 1 73 ? -21.051 -11.923 1.723 1.00 88.69 73 LYS A N 1
ATOM 579 C CA . LYS A 1 73 ? -21.182 -12.770 0.536 1.00 88.69 73 LYS A CA 1
ATOM 580 C C . LYS A 1 73 ? -20.167 -12.325 -0.507 1.00 88.69 73 LYS A C 1
ATOM 582 O O . LYS A 1 73 ? -20.010 -11.131 -0.749 1.00 88.69 73 LYS A O 1
ATOM 587 N N . PHE A 1 74 ? -19.464 -13.287 -1.095 1.00 88.19 74 PHE A N 1
ATOM 588 C CA . PHE A 1 74 ? -18.537 -13.045 -2.193 1.00 88.19 74 PHE A CA 1
ATOM 589 C C . PHE A 1 74 ? -19.214 -13.455 -3.497 1.00 88.19 74 PHE A C 1
ATOM 591 O O . PHE A 1 74 ? -19.563 -14.619 -3.665 1.00 88.19 74 PHE A O 1
ATOM 598 N N . ASP A 1 75 ? -19.361 -12.508 -4.419 1.00 91.56 75 ASP A N 1
ATOM 599 C CA . ASP A 1 75 ? -19.894 -12.777 -5.762 1.00 91.56 75 ASP A CA 1
ATOM 600 C C . ASP A 1 75 ? -18.805 -13.264 -6.740 1.00 91.56 75 ASP A C 1
ATOM 602 O O . ASP A 1 75 ? -19.078 -13.520 -7.910 1.00 91.56 75 ASP A O 1
ATOM 606 N N . LEU A 1 76 ? -17.552 -13.362 -6.280 1.00 91.94 76 LEU A N 1
ATOM 607 C CA . LEU A 1 76 ? -16.378 -13.692 -7.087 1.00 91.94 76 LEU A CA 1
ATOM 608 C C . LEU A 1 76 ? -15.602 -14.853 -6.462 1.00 91.94 76 LEU A C 1
ATOM 610 O O . LEU A 1 76 ? -15.348 -14.862 -5.257 1.00 91.94 76 LEU A O 1
ATOM 614 N N . GLU A 1 77 ? -15.162 -15.784 -7.308 1.00 90.62 77 GLU A N 1
ATOM 615 C CA . GLU A 1 77 ? -14.301 -16.908 -6.936 1.00 90.62 77 GLU A CA 1
ATOM 616 C C . GLU A 1 77 ? -12.917 -16.757 -7.583 1.00 90.62 77 GLU A C 1
ATOM 618 O O . GLU A 1 77 ? -12.789 -16.450 -8.771 1.00 90.62 77 GLU A O 1
ATOM 623 N N . VAL A 1 78 ? -11.856 -16.968 -6.799 1.00 90.88 78 VAL A N 1
ATOM 624 C CA . VAL A 1 78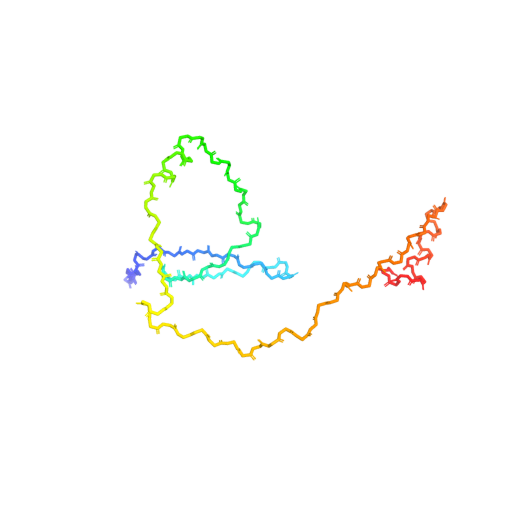 ? -10.477 -16.961 -7.305 1.00 90.88 78 VAL A CA 1
ATOM 625 C C . VAL A 1 78 ? -10.176 -18.324 -7.924 1.00 90.88 78 VAL A C 1
ATOM 627 O O . VAL A 1 78 ? -9.873 -19.275 -7.213 1.00 90.88 78 VAL A O 1
ATOM 630 N N . VAL A 1 79 ? -10.246 -18.412 -9.254 1.00 94.31 79 VAL A N 1
ATOM 631 C CA . VAL A 1 79 ? -10.070 -19.679 -9.989 1.00 94.31 79 VAL A CA 1
ATOM 632 C C . VAL A 1 79 ? -8.601 -20.110 -10.066 1.00 94.31 79 VAL A C 1
ATOM 634 O O . VAL A 1 79 ? -8.280 -21.280 -9.878 1.00 94.31 79 VAL A O 1
ATOM 637 N N . GLN A 1 80 ? -7.689 -19.179 -10.356 1.00 88.94 80 GLN A N 1
ATOM 638 C CA . GLN A 1 80 ? -6.270 -19.488 -10.529 1.00 88.94 80 GLN A CA 1
ATOM 639 C C . GLN A 1 80 ? -5.405 -18.242 -10.315 1.00 88.94 80 GLN A C 1
ATOM 641 O O . GLN A 1 80 ? -5.789 -17.135 -10.687 1.00 88.94 80 GLN A O 1
ATOM 646 N N . VAL A 1 81 ? -4.208 -18.434 -9.761 1.00 90.31 81 VAL A N 1
ATOM 647 C 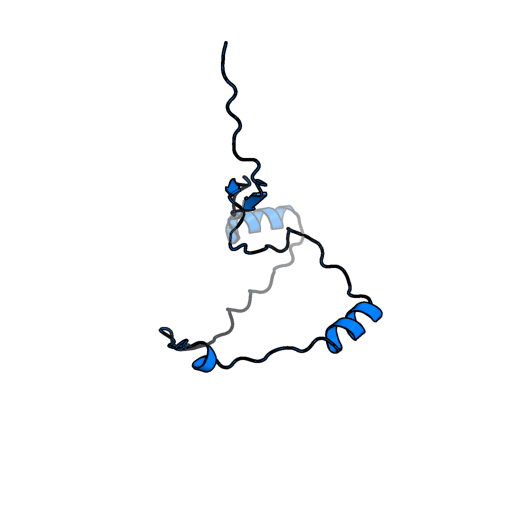CA . VAL A 1 81 ? -3.163 -17.408 -9.673 1.00 90.31 81 VAL A CA 1
ATOM 648 C C . VAL A 1 81 ? -1.942 -17.919 -10.429 1.00 90.31 81 VAL A C 1
ATOM 650 O O . VAL A 1 81 ? -1.397 -18.967 -10.091 1.00 90.31 81 VAL A O 1
ATOM 653 N N . THR A 1 82 ? -1.520 -17.196 -11.462 1.00 92.06 82 THR A N 1
ATOM 654 C CA . THR A 1 82 ? -0.321 -17.511 -12.249 1.00 92.06 82 THR A CA 1
ATOM 655 C C . THR A 1 82 ? 0.619 -16.321 -12.270 1.00 92.06 82 THR A C 1
ATOM 657 O O . THR A 1 82 ? 0.175 -15.176 -12.356 1.00 92.06 82 THR A O 1
ATOM 660 N N . GLU A 1 83 ? 1.921 -16.585 -12.237 1.00 89.12 83 GLU A N 1
ATOM 661 C CA . GLU A 1 83 ? 2.925 -15.539 -12.405 1.00 89.12 83 GLU A CA 1
ATOM 662 C C . GLU A 1 83 ? 2.852 -14.928 -13.816 1.00 89.12 83 GLU A C 1
ATOM 664 O O . GLU A 1 83 ? 2.590 -15.647 -14.788 1.00 89.12 83 GLU A O 1
ATOM 669 N N . PRO A 1 84 ? 3.092 -13.613 -13.962 1.00 89.31 84 PRO A N 1
ATOM 670 C CA . PRO A 1 84 ? 3.169 -12.991 -15.276 1.00 89.31 84 PRO A CA 1
ATOM 671 C C . PRO A 1 84 ? 4.348 -13.564 -16.083 1.00 89.31 84 PRO A C 1
ATOM 673 O O . PRO A 1 84 ? 5.347 -14.010 -15.508 1.00 89.31 84 PRO A O 1
ATOM 676 N N . PRO A 1 85 ? 4.281 -13.531 -17.426 1.00 89.81 85 PRO A N 1
ATOM 677 C CA . PRO A 1 85 ? 5.362 -14.021 -18.269 1.00 89.81 85 PRO A CA 1
ATOM 678 C C . PRO A 1 85 ? 6.661 -13.264 -17.978 1.00 89.81 85 PRO A C 1
ATOM 680 O O . PRO A 1 85 ? 6.687 -12.033 -17.893 1.00 89.81 85 PRO A O 1
ATOM 683 N N . LYS A 1 86 ? 7.766 -14.004 -17.848 1.00 87.88 86 LYS A N 1
ATOM 684 C CA . LYS A 1 86 ? 9.088 -13.410 -17.620 1.00 87.88 86 LYS A CA 1
ATOM 685 C C . LYS A 1 86 ? 9.470 -12.519 -18.805 1.00 87.88 86 LYS A C 1
ATOM 687 O O . LYS A 1 86 ? 9.336 -12.916 -19.963 1.00 87.88 86 LYS A O 1
ATOM 692 N N . ARG A 1 87 ? 9.976 -11.317 -18.515 1.00 86.25 87 ARG A N 1
ATOM 693 C CA . ARG A 1 87 ? 10.477 -10.390 -19.540 1.00 86.25 87 ARG A CA 1
ATOM 694 C C . ARG A 1 87 ? 11.638 -11.047 -20.300 1.00 86.25 87 ARG A C 1
ATOM 696 O O . ARG A 1 87 ? 12.519 -11.639 -19.678 1.00 86.25 87 ARG A O 1
ATOM 703 N N . LYS A 1 88 ? 11.649 -10.933 -21.634 1.00 83.94 88 LYS A N 1
ATOM 704 C CA . LYS A 1 88 ? 12.780 -11.379 -22.467 1.00 83.94 88 LYS A CA 1
ATOM 705 C C . LYS A 1 88 ? 14.051 -10.617 -22.070 1.00 83.94 88 LYS A C 1
ATOM 707 O O . LYS A 1 88 ? 13.971 -9.452 -21.679 1.00 83.94 88 LYS A O 1
ATOM 712 N N . ALA A 1 89 ? 15.206 -11.274 -22.168 1.00 84.31 89 ALA A N 1
ATOM 713 C CA . ALA A 1 89 ? 16.491 -10.630 -21.916 1.00 84.31 89 ALA A CA 1
ATOM 714 C C . ALA A 1 89 ? 16.682 -9.423 -22.852 1.00 84.31 89 ALA A C 1
ATOM 716 O O . ALA A 1 89 ? 16.295 -9.471 -24.019 1.00 84.31 89 ALA A O 1
ATOM 717 N N . GLY A 1 90 ? 17.248 -8.337 -22.321 1.00 84.19 90 GLY A N 1
ATOM 718 C CA . GLY A 1 90 ? 17.625 -7.173 -23.122 1.00 84.19 90 GLY A CA 1
ATOM 719 C C . GLY A 1 90 ? 18.853 -7.456 -23.988 1.00 84.19 90 GLY A C 1
ATOM 720 O O . GLY A 1 90 ? 19.596 -8.403 -23.735 1.00 84.19 90 GLY A O 1
ATOM 721 N N . VAL A 1 91 ? 19.078 -6.608 -24.992 1.00 84.06 91 VAL A N 1
ATOM 722 C CA . VAL A 1 91 ? 20.244 -6.683 -25.882 1.00 84.06 91 VAL A CA 1
ATOM 723 C C . VAL A 1 91 ? 21.157 -5.493 -25.602 1.00 84.06 91 VAL A C 1
ATOM 725 O O . VAL A 1 91 ? 20.691 -4.356 -25.558 1.00 84.06 91 VAL A O 1
ATOM 728 N N . ILE A 1 92 ? 22.451 -5.750 -25.407 1.00 84.56 92 ILE A N 1
ATOM 729 C CA . ILE A 1 92 ? 23.471 -4.699 -25.321 1.00 84.56 92 ILE A CA 1
ATOM 730 C C . ILE A 1 92 ? 23.836 -4.295 -26.750 1.00 84.56 92 ILE A C 1
ATOM 732 O O . ILE A 1 92 ? 24.169 -5.155 -27.561 1.00 84.56 92 ILE A O 1
ATOM 736 N N . VAL A 1 93 ? 23.755 -3.002 -27.047 1.00 87.88 93 VAL A N 1
ATOM 737 C CA . VAL A 1 93 ? 24.113 -2.426 -28.350 1.00 87.88 93 VAL A CA 1
ATOM 738 C C . VAL A 1 93 ? 25.445 -1.693 -28.259 1.00 87.88 93 VAL A C 1
ATOM 740 O O . VAL A 1 93 ? 25.817 -1.190 -27.197 1.00 87.88 93 VAL A O 1
ATOM 743 N N . SER A 1 94 ? 26.167 -1.653 -29.371 1.00 86.25 94 SER A N 1
ATOM 744 C CA . SER A 1 94 ? 27.531 -1.121 -29.447 1.00 86.25 94 SER A CA 1
ATOM 745 C C . SER A 1 94 ? 27.593 0.355 -29.857 1.00 86.25 94 SER A C 1
ATOM 747 O O . SER A 1 94 ? 28.608 1.014 -29.627 1.00 86.25 94 SER A O 1
ATOM 749 N N . SER A 1 95 ? 26.514 0.896 -30.434 1.00 87.94 95 SER A N 1
ATOM 750 C CA . SER A 1 95 ? 26.457 2.272 -30.934 1.00 87.94 95 SER A CA 1
ATOM 751 C C . SER A 1 95 ? 25.056 2.885 -30.830 1.00 87.94 95 SER A C 1
ATOM 753 O O . SER A 1 95 ? 24.052 2.195 -30.642 1.00 87.94 95 SER A O 1
ATOM 755 N N . VAL A 1 96 ? 24.994 4.215 -30.955 1.00 85.81 96 VAL A N 1
ATOM 756 C CA . VAL A 1 96 ? 23.734 4.977 -30.950 1.00 85.81 96 VAL A CA 1
ATOM 757 C C . VAL A 1 96 ? 22.895 4.675 -32.196 1.00 85.81 96 VAL A C 1
ATOM 759 O O . VAL A 1 96 ? 21.678 4.562 -32.088 1.00 85.81 96 VAL A O 1
ATOM 762 N N . ASP A 1 97 ? 23.527 4.478 -33.356 1.00 86.75 97 ASP A N 1
ATOM 763 C CA . ASP A 1 97 ? 22.818 4.147 -34.599 1.00 86.75 97 ASP A CA 1
ATOM 764 C C . ASP A 1 97 ? 22.121 2.782 -34.499 1.00 86.75 97 ASP A C 1
ATOM 766 O O . ASP A 1 97 ? 20.959 2.649 -34.879 1.00 86.75 97 ASP A O 1
ATOM 770 N N . GLU A 1 98 ? 22.786 1.791 -33.893 1.00 84.94 98 GLU A N 1
ATOM 771 C CA . GLU A 1 98 ? 22.218 0.460 -33.638 1.00 84.94 98 GLU A CA 1
ATOM 772 C C . GLU A 1 98 ? 21.022 0.523 -32.670 1.00 84.94 98 GLU A C 1
ATOM 774 O O . GLU A 1 98 ? 20.036 -0.199 -32.838 1.00 84.94 98 GLU A O 1
ATOM 779 N N . LEU A 1 99 ? 21.076 1.411 -31.670 1.00 85.38 99 LEU A N 1
ATOM 780 C CA . LEU A 1 99 ? 19.951 1.655 -30.766 1.00 85.38 99 LEU A CA 1
ATOM 781 C C . LEU A 1 99 ? 18.745 2.230 -31.518 1.00 85.38 99 LEU A C 1
ATOM 783 O O . LEU A 1 99 ? 17.624 1.766 -31.316 1.00 85.38 99 LEU A O 1
ATOM 787 N N . ILE A 1 100 ? 18.965 3.232 -32.374 1.00 83.94 100 ILE A N 1
ATOM 788 C CA . ILE A 1 100 ? 17.893 3.879 -33.143 1.00 83.94 100 ILE A CA 1
ATOM 789 C C . ILE A 1 100 ? 17.245 2.879 -34.101 1.00 83.94 100 ILE A C 1
ATOM 791 O O . ILE A 1 100 ? 16.017 2.842 -34.200 1.00 83.94 100 ILE A O 1
ATOM 795 N N . ASP A 1 101 ? 18.049 2.056 -34.770 1.00 83.94 101 ASP A N 1
ATOM 796 C CA . ASP A 1 101 ? 17.549 1.068 -35.723 1.00 83.94 101 ASP A CA 1
ATOM 797 C C . ASP A 1 101 ? 16.692 -0.006 -35.026 1.00 83.94 101 ASP A C 1
ATOM 799 O O . ASP A 1 101 ? 15.561 -0.272 -35.441 1.00 83.94 101 ASP A O 1
ATOM 803 N N . LYS A 1 102 ? 17.146 -0.532 -33.878 1.00 83.38 102 LYS A N 1
ATOM 804 C CA . LYS A 1 102 ? 16.360 -1.479 -33.063 1.00 83.38 102 LYS A CA 1
ATOM 805 C C . LYS A 1 102 ? 15.083 -0.858 -32.491 1.00 83.38 102 LYS A C 1
ATOM 807 O O . LYS A 1 102 ? 14.044 -1.518 -32.439 1.00 83.38 102 LYS A O 1
ATOM 812 N N . LEU A 1 103 ? 15.114 0.414 -32.089 1.00 84.44 103 LEU A N 1
ATOM 813 C CA . LEU A 1 103 ? 13.925 1.095 -31.565 1.00 84.44 103 LEU A CA 1
ATOM 814 C C . LEU A 1 103 ? 12.858 1.349 -32.639 1.00 84.44 103 LEU A C 1
ATOM 816 O O . LEU A 1 103 ? 11.670 1.222 -32.333 1.00 84.44 103 LEU A O 1
ATOM 820 N N . LYS A 1 104 ? 13.265 1.660 -33.876 1.00 81.31 104 LYS A N 1
ATOM 821 C CA . LYS A 1 104 ? 12.350 1.876 -35.009 1.00 81.31 104 LYS A CA 1
ATOM 822 C C . LYS A 1 104 ? 11.783 0.568 -35.562 1.00 81.31 104 LYS A C 1
ATOM 824 O O . LYS A 1 104 ? 10.577 0.468 -35.786 1.00 81.31 104 LYS A O 1
ATOM 829 N N . ASN A 1 105 ? 12.643 -0.431 -35.762 1.00 79.62 105 ASN A N 1
ATOM 830 C CA . ASN A 1 105 ? 12.285 -1.645 -36.498 1.00 79.62 105 ASN A CA 1
ATOM 831 C C . ASN A 1 105 ? 11.726 -2.762 -35.606 1.00 79.62 105 ASN A C 1
ATOM 833 O O . ASN A 1 105 ? 10.848 -3.494 -36.051 1.00 79.62 105 ASN A O 1
ATOM 837 N N . GLU A 1 106 ? 12.218 -2.913 -34.370 1.00 76.50 106 GLU A N 1
ATOM 838 C CA . GLU A 1 106 ? 11.811 -4.018 -33.484 1.00 76.50 106 GLU A CA 1
ATOM 839 C C . GLU A 1 106 ? 10.844 -3.569 -32.385 1.00 76.50 106 GLU A C 1
ATOM 841 O O . GLU A 1 106 ? 9.894 -4.282 -32.063 1.00 76.50 106 GLU A O 1
ATOM 846 N N . ALA A 1 107 ? 11.096 -2.405 -31.777 1.00 74.12 107 ALA A N 1
ATOM 847 C CA . ALA A 1 107 ? 10.312 -1.932 -30.637 1.00 74.12 107 ALA A CA 1
ATOM 848 C C . ALA A 1 107 ? 9.132 -1.022 -31.035 1.00 74.12 107 ALA A C 1
ATOM 850 O O . ALA A 1 107 ? 8.205 -0.876 -30.240 1.00 74.12 107 ALA A O 1
ATOM 851 N N . HIS A 1 108 ? 9.160 -0.425 -32.235 1.00 71.94 108 HIS A N 1
ATOM 852 C CA . HIS A 1 108 ? 8.158 0.522 -32.754 1.00 71.94 108 HIS A CA 1
ATOM 853 C C . HIS A 1 108 ? 7.776 1.636 -31.763 1.00 71.94 108 HIS A C 1
ATOM 855 O O . HIS A 1 108 ? 6.607 1.995 -31.623 1.00 71.94 108 HIS A O 1
ATOM 861 N N . VAL A 1 109 ? 8.761 2.163 -31.032 1.00 69.94 109 VAL A N 1
ATOM 862 C CA . VAL A 1 109 ? 8.539 3.197 -29.999 1.00 69.94 109 VAL A CA 1
ATOM 863 C C . VAL A 1 109 ? 8.801 4.612 -30.535 1.00 69.94 109 VAL A C 1
ATOM 865 O O . VAL A 1 109 ? 8.356 5.585 -29.928 1.00 69.94 109 VAL A O 1
ATOM 868 N N . ILE A 1 110 ? 9.514 4.733 -31.662 1.00 57.03 110 ILE A N 1
ATOM 869 C CA . ILE A 1 110 ? 9.927 5.990 -32.313 1.00 57.03 110 ILE A CA 1
ATOM 870 C C . ILE A 1 110 ? 9.590 5.920 -33.800 1.00 57.03 110 ILE A C 1
ATOM 872 O O . ILE A 1 110 ? 9.758 4.817 -34.368 1.00 57.03 110 ILE A O 1
#

pLDDT: mean 78.3, std 15.8, range [35.47, 94.75]

Foldseek 3Di:
DDDPDDDDPFDWDWDFDDDPDDDTDTDTDGDDDDDDDDPVPDDDDDDDPVRVVVVVPDDDDDDDCVNVVHDDDDPDDDPDDDDDDDDDDDDDDDDPVRVVCCCVPPVVPD

Secondary structure (DSSP, 8-state):
-----------PEEEEE--SSS--EEEEE-S-------GGG--PPPPPHHHHHHHHTS------GGGGT-----S-------PPPPPPPP---SSHHHHHHHHHHTS---